Protein AF-W4PLJ9-F1 (afdb_monomer_lite)

Radius of gyration: 20.49 Å; chains: 1; bounding box: 55×31×64 Å

Organism: NCBI:txid1121100

pLDDT: mean 80.76, std 12.33, range [31.83, 92.31]

Secondary structure (DSSP, 8-state):
--------S-------PPPPTTTTTSS----HHHHHHHHHHHHHHHHHTS----EEEEE-HHHHHHHH-STT-HHHHHHHHH-TTEEEEE-TTS-TT-EEEEETT--EE---------

Structure (mmCIF, N/CA/C/O backbone):
data_AF-W4PLJ9-F1
#
_entry.id   AF-W4PLJ9-F1
#
loop_
_atom_site.group_PDB
_atom_site.id
_atom_site.type_symbol
_atom_site.label_atom_id
_atom_site.label_alt_id
_atom_site.label_comp_id
_atom_site.label_asym_id
_atom_site.label_entity_id
_atom_site.label_seq_id
_atom_site.pdbx_PDB_ins_code
_atom_site.Cartn_x
_atom_site.Cartn_y
_atom_site.Cartn_z
_atom_site.occupancy
_atom_site.B_iso_or_equiv
_atom_site.auth_seq_id
_atom_site.auth_comp_id
_atom_site.auth_asym_id
_atom_site.auth_atom_id
_atom_site.pdbx_PDB_model_num
ATOM 1 N N . MET A 1 1 ? 35.259 15.288 -34.869 1.00 59.53 1 MET A N 1
ATOM 2 C CA . MET A 1 1 ? 34.903 14.779 -36.213 1.00 59.53 1 MET A CA 1
ATOM 3 C C . MET A 1 1 ? 33.503 14.199 -36.125 1.00 59.53 1 MET A C 1
ATOM 5 O O . MET A 1 1 ? 33.277 13.368 -35.258 1.00 59.53 1 MET A O 1
ATOM 9 N N . GLN A 1 2 ? 32.564 14.684 -36.935 1.00 68.06 2 GLN A N 1
ATOM 10 C CA . GLN A 1 2 ? 31.152 14.296 -36.873 1.00 68.06 2 GLN A CA 1
ATOM 11 C C . GLN A 1 2 ? 30.747 13.757 -38.249 1.00 68.06 2 GLN A C 1
ATOM 13 O O . GLN A 1 2 ? 30.996 14.413 -39.256 1.00 68.06 2 GLN A O 1
ATOM 18 N N . ILE A 1 3 ? 30.208 12.536 -38.294 1.00 67.94 3 ILE A N 1
ATOM 19 C CA . ILE A 1 3 ? 29.908 11.799 -39.531 1.00 67.94 3 ILE A CA 1
ATOM 20 C C . ILE A 1 3 ? 28.390 11.779 -39.710 1.00 67.94 3 ILE A C 1
ATOM 22 O O . ILE A 1 3 ? 27.675 11.276 -38.844 1.00 67.94 3 ILE A O 1
ATOM 26 N N . THR A 1 4 ? 27.889 12.315 -40.821 1.00 75.31 4 THR A N 1
ATOM 27 C CA . THR A 1 4 ? 26.469 12.246 -41.182 1.00 75.31 4 THR A CA 1
ATOM 28 C C . THR A 1 4 ? 26.248 11.128 -42.198 1.00 75.31 4 THR A C 1
ATOM 30 O O . THR A 1 4 ? 26.943 11.020 -43.206 1.00 75.31 4 THR A O 1
ATOM 33 N N . ARG A 1 5 ? 25.280 10.252 -41.918 1.00 81.19 5 ARG A N 1
ATOM 34 C CA . ARG A 1 5 ? 24.868 9.156 -42.806 1.00 81.19 5 ARG A CA 1
ATOM 35 C C . ARG A 1 5 ? 23.513 9.496 -43.416 1.00 81.19 5 ARG A C 1
ATOM 37 O O . ARG A 1 5 ? 22.563 9.746 -42.678 1.00 81.19 5 ARG A O 1
ATOM 44 N N . GLN A 1 6 ? 23.398 9.436 -44.741 1.00 76.56 6 GLN A N 1
ATOM 45 C CA . GLN A 1 6 ? 22.121 9.642 -45.428 1.00 76.56 6 GLN A CA 1
ATOM 46 C C . GLN A 1 6 ? 21.264 8.365 -45.410 1.00 76.56 6 GLN A C 1
ATOM 48 O O . GLN A 1 6 ? 21.748 7.263 -45.679 1.00 76.56 6 GLN A O 1
ATOM 53 N N . ARG A 1 7 ? 19.979 8.500 -45.055 1.00 74.25 7 ARG A N 1
ATOM 54 C CA . ARG A 1 7 ? 19.021 7.386 -44.956 1.00 74.25 7 ARG A CA 1
ATOM 55 C C . ARG A 1 7 ? 18.367 7.135 -46.323 1.00 74.25 7 ARG A C 1
ATOM 57 O O . ARG A 1 7 ? 17.673 8.003 -46.829 1.00 74.25 7 ARG A O 1
ATOM 64 N N . VAL A 1 8 ? 18.577 5.948 -46.903 1.00 75.44 8 VAL A N 1
ATOM 65 C CA . VAL A 1 8 ? 18.188 5.604 -48.296 1.00 75.44 8 VAL A CA 1
ATOM 66 C C . VAL A 1 8 ? 16.828 4.879 -48.395 1.00 75.44 8 VAL A C 1
ATOM 68 O O . VAL A 1 8 ? 16.339 4.626 -49.489 1.00 75.44 8 VAL A O 1
ATOM 71 N N . ARG A 1 9 ? 16.181 4.530 -47.271 1.00 74.12 9 ARG A N 1
ATOM 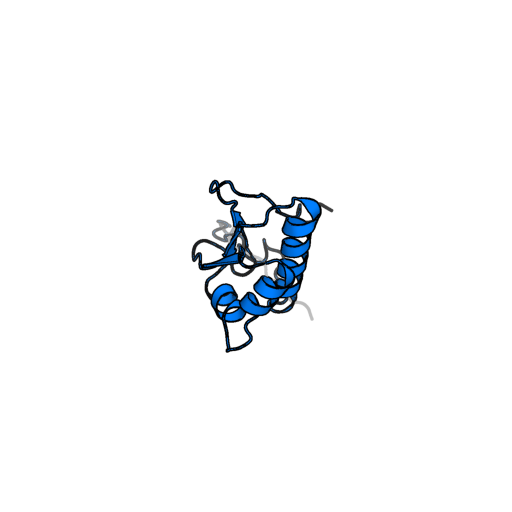72 C CA . ARG A 1 9 ? 14.840 3.912 -47.259 1.00 74.12 9 ARG A CA 1
ATOM 73 C C . ARG A 1 9 ? 13.924 4.647 -46.277 1.00 74.12 9 ARG A C 1
ATOM 75 O O . ARG A 1 9 ? 14.365 4.872 -45.143 1.00 74.12 9 ARG A O 1
ATOM 82 N N . PRO A 1 10 ? 12.683 4.995 -46.661 1.00 66.31 10 PRO A N 1
ATOM 83 C CA . PRO A 1 10 ? 11.683 5.435 -45.699 1.00 66.31 10 PRO A CA 1
ATOM 84 C C . PRO A 1 10 ? 11.368 4.264 -44.762 1.00 66.31 10 PRO A C 1
ATOM 86 O O . PRO A 1 10 ? 11.118 3.149 -45.219 1.00 66.31 10 PRO A O 1
ATOM 89 N N . ALA A 1 11 ? 11.447 4.489 -43.450 1.00 67.75 11 ALA A N 1
ATOM 90 C CA . ALA A 1 11 ? 10.942 3.514 -42.493 1.00 67.75 11 ALA A CA 1
ATOM 91 C C . ALA A 1 11 ? 9.431 3.680 -42.391 1.00 67.75 11 ALA A C 1
ATOM 93 O O . ALA A 1 11 ? 8.948 4.795 -42.214 1.00 67.75 11 ALA A O 1
ATOM 94 N N . MET A 1 12 ? 8.708 2.571 -42.503 1.00 67.38 12 MET A N 1
ATOM 95 C CA . MET A 1 12 ? 7.350 2.499 -41.986 1.00 67.38 12 MET A CA 1
ATOM 96 C C . MET A 1 12 ? 7.488 2.488 -40.464 1.00 67.38 12 MET A C 1
ATOM 98 O O . MET A 1 12 ? 7.844 1.463 -39.886 1.00 67.38 12 MET A O 1
ATOM 102 N N . ASP A 1 13 ? 7.329 3.655 -39.846 1.00 61.34 13 ASP A N 1
ATOM 103 C CA . ASP A 1 13 ? 7.334 3.804 -38.394 1.00 61.34 13 ASP A CA 1
ATOM 104 C C . ASP A 1 13 ? 5.960 3.356 -37.895 1.00 61.34 13 ASP A C 1
ATOM 106 O O . ASP A 1 13 ? 5.025 4.139 -37.753 1.00 61.34 13 ASP A O 1
ATOM 110 N N . VAL A 1 14 ? 5.779 2.040 -37.795 1.00 61.47 14 VAL A N 1
ATOM 111 C CA . VAL A 1 14 ? 4.630 1.494 -37.082 1.00 61.47 14 VAL A CA 1
ATOM 112 C C . VAL A 1 14 ? 5.020 1.550 -35.616 1.00 61.47 14 VAL A C 1
ATOM 114 O O . VAL A 1 14 ? 5.802 0.718 -35.158 1.00 61.47 14 VAL A O 1
ATOM 117 N N . ASP A 1 15 ? 4.515 2.553 -34.900 1.00 63.00 15 ASP A N 1
ATOM 118 C CA . ASP A 1 15 ? 4.644 2.653 -33.449 1.00 63.00 15 ASP A CA 1
ATOM 119 C C . ASP A 1 15 ? 3.965 1.441 -32.794 1.00 63.00 15 ASP A C 1
ATOM 121 O O . ASP A 1 15 ? 2.786 1.454 -32.452 1.00 63.00 15 ASP A O 1
ATOM 125 N N . THR A 1 16 ? 4.712 0.350 -32.625 1.00 68.81 16 THR A N 1
ATOM 126 C CA . THR A 1 16 ? 4.288 -0.828 -31.854 1.00 68.81 16 THR A CA 1
ATOM 127 C C . THR A 1 16 ? 4.623 -0.678 -30.369 1.00 68.81 16 THR A C 1
ATOM 129 O O . THR A 1 16 ? 4.638 -1.668 -29.639 1.00 68.81 16 THR A O 1
ATOM 132 N N . THR A 1 17 ? 4.993 0.525 -29.920 1.00 74.19 17 THR A N 1
ATOM 133 C CA . THR A 1 17 ? 5.414 0.756 -28.538 1.00 74.19 17 THR A CA 1
ATOM 134 C C . THR A 1 17 ? 4.222 1.162 -27.681 1.00 74.19 17 THR A C 1
ATOM 136 O O . THR A 1 17 ? 3.550 2.159 -27.928 1.00 74.19 17 THR A O 1
ATOM 139 N N . GLU A 1 18 ? 3.942 0.360 -26.658 1.00 71.25 18 GLU A N 1
ATOM 140 C CA . GLU A 1 18 ? 2.922 0.673 -25.662 1.00 71.25 18 GLU A CA 1
ATOM 141 C C . GLU A 1 18 ? 3.522 1.540 -24.550 1.00 71.25 18 GLU A C 1
ATOM 143 O O . GLU A 1 18 ? 4.685 1.388 -24.156 1.00 71.25 18 GLU A O 1
ATOM 148 N N . THR A 1 19 ? 2.728 2.464 -24.010 1.00 77.12 19 THR A N 1
ATOM 149 C CA . THR A 1 19 ? 3.172 3.294 -22.890 1.00 77.12 19 THR A CA 1
ATOM 150 C C . THR A 1 19 ? 3.323 2.444 -21.630 1.00 77.12 19 THR A C 1
ATOM 152 O O . THR A 1 19 ? 2.435 1.689 -21.241 1.00 77.12 19 THR A O 1
ATOM 155 N N . CYS A 1 20 ? 4.470 2.565 -20.954 1.00 77.19 20 CYS A N 1
ATOM 156 C CA . CYS A 1 20 ? 4.707 1.817 -19.723 1.00 77.19 20 CYS A CA 1
ATOM 157 C C . CYS A 1 20 ? 3.670 2.211 -18.648 1.00 77.19 20 CYS A C 1
ATOM 159 O O . CYS A 1 20 ? 3.619 3.386 -18.270 1.00 77.19 20 CYS A O 1
ATOM 161 N N . PRO A 1 21 ? 2.916 1.258 -18.069 1.00 78.00 21 PRO A N 1
ATOM 162 C CA . PRO A 1 21 ? 1.829 1.548 -17.127 1.00 78.00 21 PRO A CA 1
ATOM 163 C C . PRO A 1 21 ? 2.305 2.059 -15.756 1.00 78.00 21 PRO A C 1
ATOM 165 O O . PRO A 1 21 ? 1.496 2.505 -14.945 1.00 78.00 21 PRO A O 1
ATOM 168 N N . THR A 1 22 ? 3.613 1.985 -15.478 1.00 77.81 22 THR A N 1
ATOM 169 C CA . THR A 1 22 ? 4.213 2.436 -14.211 1.00 77.81 22 THR A CA 1
ATOM 170 C C . THR A 1 22 ? 4.830 3.829 -14.324 1.00 77.81 22 THR A C 1
ATOM 172 O O . THR A 1 22 ? 4.722 4.618 -13.389 1.00 77.81 22 THR A O 1
ATOM 175 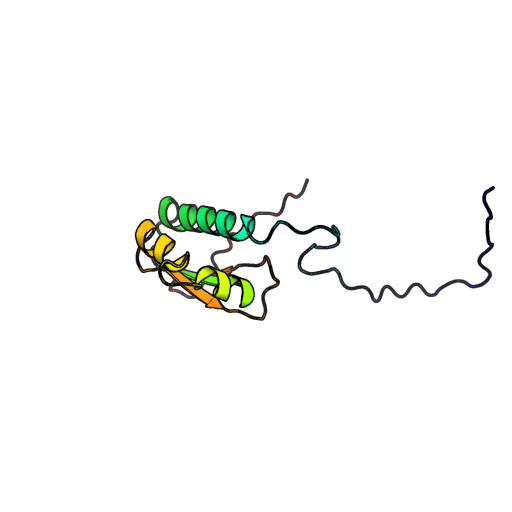N N . CYS A 1 23 ? 5.506 4.140 -15.436 1.00 78.19 23 CYS A N 1
ATOM 176 C CA . CYS A 1 23 ? 6.163 5.438 -15.621 1.00 78.19 23 CYS A CA 1
ATOM 177 C C . CYS A 1 23 ? 5.416 6.372 -16.580 1.00 78.19 23 CYS A C 1
ATOM 179 O O . CYS A 1 23 ? 5.847 7.510 -16.744 1.00 78.19 23 CYS A O 1
ATOM 181 N N . PHE A 1 24 ? 4.326 5.913 -17.210 1.00 78.81 24 PHE A N 1
ATOM 182 C CA . PHE A 1 24 ? 3.512 6.668 -18.170 1.00 78.81 24 PHE A CA 1
ATOM 183 C C . PHE A 1 24 ? 4.360 7.391 -19.235 1.00 78.81 24 PHE A C 1
ATOM 185 O O . PHE A 1 24 ? 4.106 8.540 -19.578 1.00 78.81 24 PHE A O 1
ATOM 192 N N . GLY A 1 25 ? 5.436 6.746 -19.700 1.00 76.62 25 GLY A N 1
ATOM 193 C CA . GLY A 1 25 ? 6.363 7.316 -20.687 1.00 76.62 25 GLY A CA 1
ATOM 194 C C . GLY A 1 25 ? 7.425 8.280 -20.134 1.00 76.62 25 GLY A C 1
ATOM 195 O O . GLY A 1 25 ? 8.308 8.683 -20.881 1.00 76.62 25 GLY A O 1
ATOM 196 N N . LYS A 1 26 ? 7.428 8.608 -18.830 1.00 81.25 26 LYS A N 1
ATOM 197 C CA . LYS A 1 26 ? 8.417 9.521 -18.210 1.00 81.25 26 LYS A CA 1
ATOM 198 C C . LYS A 1 26 ? 9.810 8.901 -18.015 1.00 81.25 26 LYS A C 1
ATOM 200 O O . LYS A 1 26 ? 10.756 9.612 -17.685 1.00 81.25 26 LYS A O 1
ATOM 205 N N . GLY A 1 27 ? 9.948 7.577 -18.132 1.00 78.25 27 GLY A N 1
ATOM 206 C CA . GLY A 1 27 ? 11.232 6.868 -17.984 1.00 78.25 27 GLY A CA 1
ATOM 207 C C . GLY A 1 27 ? 11.819 6.843 -16.562 1.00 78.25 27 GLY A C 1
ATOM 208 O O . GLY A 1 27 ? 12.902 6.305 -16.356 1.00 78.25 27 GLY A O 1
ATOM 209 N N . LYS A 1 28 ? 11.115 7.397 -15.566 1.00 79.25 28 LYS A N 1
ATOM 210 C CA . LYS A 1 28 ? 11.490 7.385 -14.143 1.00 79.25 28 LYS A CA 1
ATOM 211 C C . LYS A 1 28 ? 10.280 6.999 -13.294 1.00 79.25 28 LYS A C 1
ATOM 213 O O . LYS A 1 28 ? 9.157 7.380 -13.618 1.00 79.25 28 LYS A O 1
ATOM 218 N N . ILE A 1 29 ? 10.512 6.261 -12.211 1.00 80.44 29 ILE A N 1
ATOM 219 C CA . ILE A 1 29 ? 9.476 5.836 -11.258 1.00 80.44 29 ILE A CA 1
ATOM 220 C C . ILE A 1 29 ? 9.799 6.367 -9.861 1.00 80.44 29 ILE A C 1
ATOM 222 O O . ILE A 1 29 ? 10.971 6.531 -9.515 1.00 80.44 29 ILE A O 1
ATOM 226 N N . LYS A 1 30 ? 8.767 6.645 -9.055 1.00 77.44 30 LYS A N 1
ATOM 227 C CA . LYS A 1 30 ? 8.958 6.968 -7.634 1.00 77.44 30 LYS A CA 1
ATOM 228 C C . LYS A 1 30 ? 9.489 5.732 -6.900 1.00 77.44 30 LYS A C 1
ATOM 230 O O . LYS A 1 30 ? 9.198 4.599 -7.284 1.00 77.44 30 LYS A O 1
ATOM 235 N N . SER A 1 31 ? 10.275 5.961 -5.849 1.00 80.38 31 SER A N 1
ATOM 236 C CA . SER A 1 31 ? 10.831 4.872 -5.044 1.00 80.38 31 SER A CA 1
ATOM 237 C C . SER A 1 31 ? 9.717 4.043 -4.402 1.00 80.38 31 SER A C 1
ATOM 239 O O . SER A 1 31 ? 8.774 4.592 -3.830 1.00 80.38 31 SER A O 1
ATOM 241 N N . SER A 1 32 ? 9.860 2.718 -4.460 1.00 75.75 32 SER A N 1
ATOM 242 C CA . SER A 1 32 ? 8.938 1.750 -3.856 1.00 75.75 32 SER A CA 1
ATOM 243 C C . SER A 1 32 ? 8.812 1.912 -2.341 1.00 75.75 32 SER A C 1
ATOM 245 O O . SER A 1 32 ? 7.765 1.600 -1.783 1.00 75.75 32 SER A O 1
ATOM 247 N N . ILE A 1 33 ? 9.852 2.425 -1.679 1.00 79.38 33 ILE A N 1
ATOM 248 C CA . ILE A 1 33 ? 9.849 2.622 -0.227 1.00 79.38 33 ILE A CA 1
ATOM 249 C C . ILE A 1 33 ? 8.993 3.824 0.182 1.00 79.38 33 ILE A C 1
ATOM 251 O O . ILE A 1 33 ? 8.251 3.752 1.150 1.00 79.38 33 ILE A O 1
ATOM 255 N N . LEU A 1 34 ? 9.015 4.898 -0.614 1.00 83.75 34 LEU A N 1
ATOM 256 C CA . LEU A 1 34 ? 8.202 6.092 -0.365 1.00 83.75 34 LEU A CA 1
ATOM 257 C C . LEU A 1 34 ? 6.726 5.834 -0.671 1.00 83.75 34 LEU A C 1
ATOM 259 O O . LEU A 1 34 ? 5.846 6.523 -0.163 1.00 83.75 34 LEU A O 1
ATOM 263 N N . PHE A 1 35 ? 6.438 4.823 -1.493 1.00 86.56 35 PHE A N 1
ATOM 264 C CA . PHE A 1 35 ? 5.072 4.439 -1.812 1.00 86.56 35 PHE A CA 1
ATOM 265 C C . PHE A 1 35 ? 4.289 4.022 -0.560 1.00 86.56 35 PHE A C 1
ATOM 267 O O . PHE A 1 35 ? 3.134 4.417 -0.408 1.00 86.56 35 PHE A O 1
ATOM 274 N N . THR A 1 36 ? 4.907 3.301 0.381 1.00 87.38 36 THR A N 1
ATOM 275 C CA . THR A 1 36 ? 4.218 2.926 1.625 1.00 87.38 36 THR A CA 1
ATOM 276 C C . THR A 1 36 ? 3.886 4.125 2.501 1.00 87.38 36 THR A C 1
ATOM 278 O O . THR A 1 36 ? 2.803 4.150 3.080 1.00 87.38 36 THR A O 1
ATOM 281 N N . ASP A 1 37 ? 4.747 5.142 2.530 1.00 88.44 37 ASP A N 1
ATOM 282 C CA . ASP A 1 37 ? 4.492 6.373 3.285 1.00 88.44 37 ASP A CA 1
ATOM 283 C C . ASP A 1 37 ? 3.346 7.173 2.645 1.00 88.44 37 ASP A C 1
ATOM 285 O O . ASP A 1 37 ? 2.457 7.676 3.332 1.00 88.44 37 ASP A O 1
ATOM 289 N N . THR A 1 38 ? 3.295 7.222 1.306 1.00 88.88 38 THR A N 1
ATOM 290 C CA . THR A 1 38 ? 2.162 7.842 0.598 1.00 88.88 38 THR A CA 1
ATOM 291 C C . THR A 1 38 ? 0.846 7.102 0.834 1.00 88.88 38 THR A C 1
ATOM 293 O O . THR A 1 38 ? -0.200 7.742 0.946 1.00 88.88 38 THR A O 1
ATOM 296 N N . LEU A 1 39 ? 0.879 5.769 0.947 1.00 89.31 39 LEU A N 1
ATOM 297 C CA . LEU A 1 39 ? -0.297 4.973 1.296 1.00 89.31 39 LEU A CA 1
ATOM 298 C C . LEU A 1 39 ? -0.750 5.250 2.730 1.00 89.31 39 LEU A C 1
ATOM 300 O O . LEU A 1 39 ? -1.947 5.397 2.954 1.00 89.31 39 LEU A O 1
ATOM 304 N N . GLU A 1 40 ? 0.179 5.367 3.680 1.00 89.94 40 GLU A N 1
ATOM 305 C CA . GLU A 1 40 ? -0.143 5.708 5.069 1.00 89.94 40 GLU A CA 1
ATOM 306 C C . GLU A 1 40 ? -0.834 7.072 5.167 1.00 89.94 40 GLU A C 1
ATOM 308 O O . GLU A 1 40 ? -1.899 7.168 5.772 1.00 89.94 40 GLU A O 1
ATOM 313 N N . ASN A 1 41 ? -0.311 8.096 4.487 1.00 90.31 41 ASN A N 1
ATOM 314 C CA . ASN A 1 41 ? -0.937 9.421 4.452 1.00 90.31 41 ASN A CA 1
ATOM 315 C C . ASN A 1 41 ? -2.353 9.390 3.846 1.00 90.31 41 ASN A C 1
ATOM 317 O O . ASN A 1 41 ? -3.249 10.097 4.307 1.00 90.31 41 ASN A O 1
ATOM 321 N N . LYS A 1 42 ? -2.587 8.551 2.829 1.00 89.06 42 LYS A N 1
ATOM 322 C CA . LYS A 1 42 ? -3.922 8.376 2.229 1.00 89.06 42 LYS A CA 1
ATOM 323 C C . LYS A 1 42 ? -4.883 7.642 3.153 1.00 89.06 42 LYS A C 1
ATOM 325 O O . LYS A 1 42 ? -6.052 8.011 3.233 1.00 89.06 42 LYS A O 1
ATOM 330 N N . ILE A 1 43 ? -4.397 6.636 3.876 1.00 89.81 43 ILE A N 1
ATOM 331 C CA . ILE A 1 43 ? -5.179 5.947 4.907 1.00 89.81 43 ILE A CA 1
ATOM 332 C C . ILE A 1 43 ? -5.563 6.929 6.019 1.00 89.81 43 ILE A C 1
ATOM 334 O O . ILE A 1 43 ? -6.717 6.935 6.443 1.00 89.81 43 ILE A O 1
ATOM 338 N N . ASP A 1 44 ? -4.628 7.782 6.446 1.00 90.25 44 ASP A N 1
ATOM 339 C CA . ASP A 1 44 ? -4.881 8.823 7.442 1.00 90.25 44 ASP A CA 1
ATOM 340 C C . ASP A 1 44 ? -6.009 9.755 7.003 1.00 90.25 44 ASP A C 1
ATOM 342 O O . ASP A 1 44 ? -6.989 9.939 7.726 1.00 90.25 44 ASP A O 1
ATOM 346 N N . TYR A 1 45 ? -5.924 10.268 5.774 1.00 88.75 45 TYR A N 1
ATOM 347 C CA . TYR A 1 45 ? -6.959 11.113 5.195 1.00 88.75 45 TYR A CA 1
ATOM 348 C C . TYR A 1 45 ? -8.320 10.403 5.159 1.00 88.75 45 TYR A C 1
ATOM 350 O O . TYR A 1 45 ? -9.327 10.957 5.603 1.00 88.75 45 TYR A O 1
ATOM 358 N N . LEU A 1 46 ? -8.359 9.153 4.697 1.00 87.19 46 LEU A N 1
ATOM 359 C CA . LEU A 1 46 ? -9.594 8.382 4.568 1.00 87.19 46 LEU A CA 1
ATOM 360 C C . LEU A 1 46 ? -10.254 8.098 5.930 1.00 87.19 46 LEU A C 1
ATOM 362 O O . LEU A 1 46 ? -11.470 8.227 6.081 1.00 87.19 46 LEU A O 1
ATOM 366 N N . VAL A 1 47 ? -9.466 7.780 6.954 1.00 88.12 47 VAL A N 1
ATOM 367 C CA . VAL A 1 47 ? -9.990 7.475 8.293 1.00 88.12 47 VAL A CA 1
ATOM 368 C C . VAL A 1 47 ? -10.364 8.754 9.047 1.00 88.12 47 VAL A C 1
ATOM 370 O O . VAL A 1 47 ? -11.429 8.808 9.661 1.00 88.12 47 VAL A O 1
ATOM 373 N N . ASN A 1 48 ? -9.532 9.798 8.992 1.00 88.00 48 ASN A N 1
ATOM 374 C CA . ASN A 1 48 ? -9.731 11.017 9.780 1.00 88.00 48 ASN A CA 1
ATOM 375 C C . ASN A 1 48 ? -10.716 12.000 9.131 1.00 88.00 48 ASN A C 1
ATOM 377 O O . ASN A 1 48 ? -11.507 12.626 9.840 1.00 88.00 48 ASN A O 1
ATOM 381 N N . LYS A 1 49 ? -10.685 12.159 7.800 1.00 86.00 49 LYS A N 1
ATOM 382 C CA . LYS A 1 49 ? -11.543 13.117 7.076 1.00 86.00 49 LYS A CA 1
ATOM 383 C C . LYS A 1 49 ? -12.851 12.483 6.626 1.00 86.00 49 LYS A C 1
ATOM 385 O O . LYS A 1 49 ? -13.910 13.020 6.936 1.00 86.00 49 LYS A O 1
ATOM 390 N N . LEU A 1 50 ? -12.783 11.337 5.945 1.00 82.94 50 LEU A N 1
ATOM 391 C CA . LEU A 1 50 ? -13.968 10.648 5.413 1.00 82.94 50 LEU A CA 1
ATOM 392 C C . LEU A 1 50 ? -14.656 9.754 6.462 1.00 82.94 50 LEU A C 1
ATOM 394 O O . LEU A 1 50 ? -15.773 9.299 6.239 1.00 82.94 50 LEU A O 1
ATOM 398 N N . LYS A 1 51 ? -14.025 9.527 7.627 1.00 83.44 51 LYS A N 1
ATOM 399 C CA . LYS A 1 51 ? -14.546 8.702 8.739 1.00 83.44 51 LYS A CA 1
ATOM 400 C C . LYS A 1 51 ? -14.878 7.258 8.341 1.00 83.44 51 LYS A C 1
ATOM 402 O O . LYS A 1 51 ? -15.616 6.568 9.051 1.00 83.44 51 LYS A O 1
ATOM 407 N N . VAL A 1 52 ? -14.285 6.768 7.253 1.00 83.25 52 VAL A N 1
ATOM 408 C CA . VAL A 1 52 ? -14.449 5.390 6.789 1.00 83.25 52 VAL A CA 1
ATOM 409 C C . VAL A 1 52 ? -13.531 4.493 7.616 1.00 83.25 52 VAL A C 1
ATOM 411 O O . VAL A 1 52 ? -12.316 4.463 7.443 1.00 83.25 52 VAL A O 1
ATOM 414 N N . LYS A 1 53 ? -14.116 3.759 8.567 1.00 79.88 53 LYS A N 1
ATOM 415 C CA . LYS A 1 53 ? -13.358 2.893 9.488 1.00 79.88 53 LYS A CA 1
ATOM 416 C C . LYS A 1 53 ? -13.016 1.524 8.907 1.00 79.88 53 LYS A C 1
ATOM 418 O O . LYS A 1 53 ? -12.169 0.837 9.469 1.00 79.88 53 LYS A O 1
ATOM 423 N N . LYS A 1 54 ? -13.707 1.086 7.851 1.00 88.06 54 LYS A N 1
ATOM 424 C CA . LYS A 1 54 ? -13.546 -0.237 7.234 1.00 88.06 54 LYS A CA 1
ATOM 425 C C . LYS A 1 54 ? -13.378 -0.066 5.735 1.00 88.06 54 LYS A C 1
ATOM 427 O O . LYS A 1 54 ? -14.292 0.401 5.076 1.00 88.06 54 LYS A O 1
ATOM 432 N N . PHE A 1 55 ? -12.231 -0.469 5.213 1.00 90.00 55 PHE A N 1
ATOM 433 C CA . PHE A 1 55 ? -11.938 -0.381 3.789 1.00 90.00 55 PHE A CA 1
ATOM 434 C C . PHE A 1 55 ? -11.000 -1.513 3.369 1.00 90.00 55 PHE A C 1
ATOM 436 O O . PHE A 1 55 ? -10.295 -2.116 4.188 1.00 90.00 55 PHE A O 1
ATOM 443 N N . SER A 1 56 ? -10.994 -1.804 2.073 1.00 91.12 56 SER A N 1
ATOM 444 C CA . SER A 1 56 ? -10.101 -2.781 1.459 1.00 91.12 56 SER A CA 1
ATOM 445 C C . SER A 1 56 ? -9.147 -2.073 0.506 1.00 91.12 56 SER A C 1
ATOM 447 O O . SER A 1 56 ? -9.563 -1.493 -0.491 1.00 91.12 56 SER A O 1
ATOM 449 N N . LEU A 1 57 ? -7.857 -2.116 0.823 1.00 91.50 57 LEU A N 1
ATOM 450 C CA . LEU A 1 57 ? -6.775 -1.597 -0.000 1.00 91.50 57 LEU A CA 1
ATOM 451 C C . LEU A 1 57 ? -6.299 -2.692 -0.957 1.00 91.50 57 LEU A C 1
ATOM 453 O O . LEU A 1 57 ? -5.748 -3.708 -0.528 1.00 91.50 57 LEU A O 1
ATOM 457 N N . HIS A 1 58 ? -6.501 -2.473 -2.251 1.00 92.31 58 HIS A N 1
ATOM 458 C CA . HIS A 1 58 ? -6.017 -3.338 -3.316 1.00 92.31 58 HIS A CA 1
ATOM 459 C C . HIS A 1 58 ? -4.692 -2.794 -3.839 1.00 92.31 58 HIS A C 1
ATOM 461 O O . HIS A 1 58 ? -4.607 -1.640 -4.254 1.00 92.31 58 HIS A O 1
ATOM 467 N N . VAL A 1 59 ? -3.658 -3.631 -3.816 1.00 92.12 59 VAL A N 1
ATOM 468 C CA . VAL A 1 59 ? -2.295 -3.284 -4.251 1.00 92.12 59 VAL A CA 1
ATOM 469 C C . VAL A 1 59 ? -1.654 -4.458 -4.978 1.00 92.12 59 VAL A C 1
ATOM 471 O O . VAL A 1 59 ? -2.087 -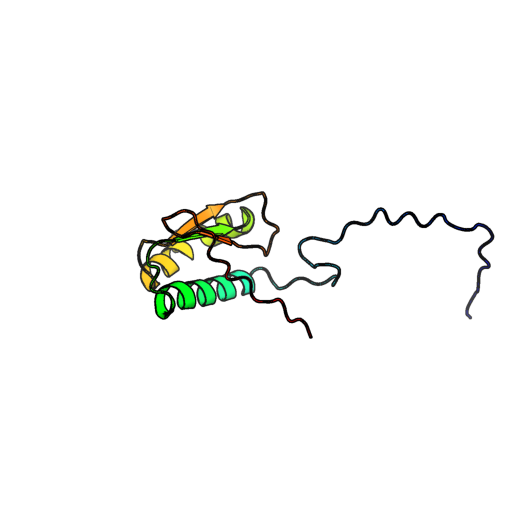5.602 -4.827 1.00 92.12 59 VAL A O 1
ATOM 474 N N . HIS A 1 60 ? -0.590 -4.198 -5.736 1.00 92.00 60 HIS A N 1
ATOM 475 C CA . HIS A 1 60 ? 0.178 -5.257 -6.387 1.00 92.00 60 HIS A CA 1
ATOM 476 C C . HIS A 1 60 ? 0.717 -6.282 -5.356 1.00 92.00 60 HIS A C 1
ATOM 478 O O . HIS A 1 60 ? 1.152 -5.875 -4.270 1.00 92.00 60 HIS A O 1
ATOM 484 N N . PRO A 1 61 ? 0.754 -7.600 -5.659 1.00 92.00 61 PRO A N 1
ATOM 485 C CA . PRO A 1 61 ? 1.157 -8.636 -4.701 1.00 92.00 61 PRO A CA 1
ATOM 486 C C . PRO A 1 61 ? 2.536 -8.423 -4.072 1.00 92.00 61 PRO A C 1
ATOM 488 O O . PRO A 1 61 ? 2.731 -8.759 -2.909 1.00 92.00 61 PRO A O 1
ATOM 491 N N . TYR A 1 62 ? 3.473 -7.816 -4.806 1.00 89.88 62 TYR A N 1
ATOM 492 C CA . TYR A 1 62 ? 4.793 -7.463 -4.274 1.00 89.88 62 TYR A CA 1
ATOM 493 C C . TYR A 1 62 ? 4.699 -6.484 -3.093 1.00 89.88 62 TYR A C 1
ATOM 495 O O . TYR A 1 62 ? 5.288 -6.706 -2.038 1.00 89.88 62 TYR A O 1
ATOM 503 N N . VAL A 1 63 ? 3.904 -5.422 -3.245 1.00 89.50 63 VAL A N 1
ATOM 504 C CA . VAL A 1 63 ? 3.699 -4.422 -2.190 1.00 89.50 63 VAL A CA 1
ATOM 505 C C . VAL A 1 63 ? 2.866 -5.016 -1.056 1.00 89.50 63 VAL A C 1
ATOM 507 O O . VAL A 1 63 ? 3.164 -4.785 0.113 1.00 89.50 63 VAL A O 1
ATOM 510 N N . ALA A 1 64 ? 1.864 -5.840 -1.375 1.00 91.44 64 ALA A N 1
ATOM 511 C CA . ALA A 1 64 ? 1.090 -6.561 -0.367 1.00 91.44 64 ALA A CA 1
ATOM 512 C C . ALA A 1 64 ? 1.980 -7.459 0.507 1.00 91.44 64 ALA A C 1
ATOM 514 O O . ALA A 1 64 ? 1.802 -7.502 1.725 1.00 91.44 64 ALA A O 1
ATOM 515 N N . ALA A 1 65 ? 2.935 -8.166 -0.101 1.00 90.88 65 ALA A N 1
ATOM 516 C CA . ALA A 1 65 ? 3.893 -8.993 0.618 1.00 90.88 65 ALA A CA 1
ATOM 517 C C . ALA A 1 65 ? 4.769 -8.135 1.536 1.00 90.88 65 ALA A C 1
ATOM 519 O O . ALA A 1 65 ? 4.873 -8.448 2.718 1.00 90.88 65 ALA A O 1
ATOM 520 N N . TYR A 1 66 ? 5.296 -7.013 1.034 1.00 90.25 66 TYR A N 1
ATOM 521 C CA . TYR A 1 66 ? 6.092 -6.071 1.827 1.00 90.25 66 TYR A CA 1
ATOM 522 C C . TYR A 1 66 ? 5.315 -5.504 3.028 1.00 90.25 66 TYR A C 1
ATOM 524 O O . TYR A 1 66 ? 5.808 -5.507 4.154 1.00 90.25 66 TYR A O 1
ATOM 532 N N . ILE A 1 67 ? 4.057 -5.098 2.828 1.00 90.25 67 ILE A N 1
ATOM 533 C CA . ILE A 1 67 ? 3.194 -4.578 3.901 1.00 90.25 67 ILE A CA 1
ATOM 534 C C . ILE A 1 67 ? 2.922 -5.639 4.977 1.00 90.25 67 ILE A C 1
ATOM 536 O O . ILE A 1 67 ? 2.805 -5.302 6.158 1.00 90.25 67 ILE A O 1
ATOM 540 N N . ASN A 1 68 ? 2.800 -6.907 4.577 1.00 90.19 68 ASN A N 1
ATOM 541 C CA . ASN A 1 68 ? 2.518 -8.033 5.469 1.00 90.19 68 ASN A CA 1
ATOM 542 C C . ASN A 1 68 ? 3.780 -8.707 6.031 1.00 90.19 68 ASN A C 1
ATOM 544 O O . ASN A 1 68 ? 3.656 -9.624 6.842 1.00 90.19 68 ASN A O 1
ATOM 548 N N . GLN A 1 69 ? 4.975 -8.279 5.626 1.00 88.88 69 GLN A N 1
ATOM 549 C CA . GLN A 1 69 ? 6.223 -8.937 5.991 1.00 88.88 69 GLN A CA 1
ATOM 550 C C . GLN A 1 69 ? 6.544 -8.755 7.485 1.00 88.88 69 GLN A C 1
ATOM 552 O O . GLN A 1 69 ? 6.532 -7.644 8.016 1.00 88.88 69 GLN A O 1
ATOM 557 N N . GLY A 1 70 ? 6.887 -9.862 8.151 1.00 85.25 70 GLY A N 1
ATOM 558 C CA . GLY A 1 70 ? 7.375 -9.883 9.533 1.00 85.25 70 GLY A CA 1
ATOM 559 C C . GLY A 1 70 ? 6.294 -9.884 10.623 1.00 85.25 70 GLY A C 1
ATOM 560 O O . GLY A 1 70 ? 5.094 -9.826 10.366 1.00 85.25 70 GLY A O 1
ATOM 561 N N . ILE A 1 71 ? 6.747 -9.961 11.879 1.00 73.75 71 ILE A N 1
ATOM 562 C CA . ILE A 1 71 ? 5.889 -10.068 13.077 1.00 73.75 71 ILE A CA 1
ATOM 563 C C . ILE A 1 71 ? 5.253 -8.708 13.435 1.00 73.75 71 ILE A C 1
ATOM 565 O O . ILE A 1 71 ? 4.088 -8.642 13.830 1.00 73.75 71 ILE A O 1
ATOM 569 N N . MET A 1 72 ? 5.997 -7.612 13.237 1.00 80.56 72 MET A N 1
ATOM 570 C CA . MET A 1 72 ? 5.539 -6.222 13.401 1.00 80.56 72 MET A CA 1
ATOM 571 C C . MET A 1 72 ? 5.354 -5.542 12.042 1.00 80.56 72 MET A C 1
ATOM 573 O O . MET A 1 72 ? 5.967 -4.515 11.744 1.00 80.56 72 MET A O 1
ATOM 577 N N . SER A 1 73 ? 4.518 -6.153 11.206 1.00 87.88 73 SER A N 1
ATOM 578 C CA . SER A 1 73 ? 4.258 -5.707 9.839 1.00 87.88 73 SER A CA 1
ATOM 579 C C . SER A 1 73 ? 3.635 -4.303 9.775 1.00 87.88 73 SER A C 1
ATOM 581 O O . SER A 1 73 ? 2.986 -3.840 10.723 1.00 87.88 73 SER A O 1
ATOM 583 N N . LEU A 1 74 ? 3.803 -3.617 8.637 1.00 88.56 74 LEU A N 1
ATOM 584 C CA . LEU A 1 74 ? 3.184 -2.306 8.386 1.00 88.56 74 LEU A CA 1
ATOM 585 C C . LEU A 1 74 ? 1.662 -2.382 8.529 1.00 88.56 74 LEU A C 1
ATOM 587 O O . LEU A 1 74 ? 1.055 -1.503 9.137 1.00 88.56 74 LEU A O 1
ATOM 591 N N . LYS A 1 75 ? 1.063 -3.499 8.097 1.00 89.31 75 LYS A N 1
ATOM 592 C CA . LYS A 1 75 ? -0.350 -3.799 8.341 1.00 89.31 75 LYS A CA 1
ATOM 593 C C . LYS A 1 75 ? -0.723 -3.668 9.816 1.00 89.31 75 LYS A C 1
ATOM 595 O O . LYS A 1 75 ? -1.721 -3.028 10.131 1.00 89.31 75 LYS A O 1
ATOM 600 N N . ARG A 1 76 ? 0.058 -4.263 10.724 1.00 88.88 76 ARG A N 1
ATOM 601 C CA . ARG A 1 76 ? -0.236 -4.221 12.162 1.00 88.88 76 ARG A CA 1
ATOM 602 C C . ARG A 1 76 ? -0.080 -2.807 12.718 1.00 88.88 76 ARG A C 1
ATOM 604 O O . ARG A 1 76 ? -0.916 -2.385 13.508 1.00 88.88 76 ARG A O 1
ATOM 611 N N . LYS A 1 77 ? 0.924 -2.046 12.263 1.00 91.12 77 LYS A N 1
ATOM 612 C CA . LYS A 1 77 ? 1.070 -0.622 12.623 1.00 91.12 77 LYS A CA 1
ATOM 613 C C . LYS A 1 77 ? -0.152 0.194 12.198 1.00 91.12 77 LYS A C 1
ATOM 615 O O . LYS A 1 77 ? -0.697 0.932 13.013 1.00 91.12 77 LYS A O 1
ATOM 620 N N . TRP A 1 78 ? -0.626 0.015 10.966 1.00 91.50 78 TRP A N 1
ATOM 621 C CA . TRP A 1 78 ? -1.822 0.698 10.469 1.00 91.50 78 TRP A CA 1
ATOM 622 C C . TRP A 1 78 ? -3.086 0.272 11.215 1.00 91.50 78 TRP A C 1
ATOM 624 O O . TRP A 1 78 ? -3.894 1.123 11.565 1.00 91.50 78 TRP A O 1
ATOM 634 N N . GLN A 1 79 ? -3.236 -1.015 11.538 1.00 89.50 79 GLN A N 1
ATOM 635 C CA . GLN A 1 79 ? -4.370 -1.499 12.331 1.00 89.50 79 GLN A CA 1
ATOM 636 C C . GLN A 1 79 ? -4.401 -0.907 13.745 1.00 89.50 79 GLN A C 1
ATOM 638 O O . GLN A 1 79 ? -5.478 -0.633 14.264 1.00 89.50 79 GLN A O 1
ATOM 643 N N . MET A 1 80 ? -3.240 -0.680 14.365 1.00 89.62 80 MET A N 1
ATOM 644 C CA . MET A 1 80 ? -3.166 -0.046 15.686 1.00 89.62 80 MET A CA 1
ATOM 645 C C . MET A 1 80 ? -3.447 1.462 15.619 1.00 89.62 80 MET A C 1
ATOM 647 O O . MET A 1 80 ? -4.089 1.988 16.520 1.00 89.62 80 MET A O 1
ATOM 651 N N . LYS A 1 81 ? -2.996 2.153 14.560 1.00 90.00 81 LYS A N 1
ATOM 652 C CA . LYS A 1 81 ? -3.222 3.600 14.378 1.00 90.00 81 LYS A CA 1
ATOM 653 C C . LYS A 1 81 ? -4.655 3.938 13.954 1.00 90.00 81 LYS A C 1
ATOM 655 O O . LYS A 1 81 ? -5.256 4.851 14.504 1.00 90.00 81 LYS A O 1
ATOM 660 N N . TYR A 1 82 ? -5.194 3.201 12.986 1.00 88.12 82 TYR A N 1
ATOM 661 C CA . TYR A 1 82 ? -6.455 3.521 12.302 1.00 88.12 82 TYR A CA 1
ATOM 662 C C . TYR A 1 82 ? -7.609 2.573 12.657 1.00 88.12 82 TYR A C 1
ATOM 664 O O . TYR A 1 82 ? -8.754 2.799 12.268 1.00 88.12 82 TYR A O 1
ATOM 672 N N . GLY A 1 83 ? -7.325 1.513 13.416 1.00 84.81 83 GLY A N 1
ATOM 673 C CA . GLY A 1 83 ? -8.284 0.487 13.816 1.00 84.81 83 GLY A CA 1
ATOM 674 C C . GLY A 1 83 ? -8.262 -0.765 12.929 1.00 84.81 83 GLY A C 1
ATOM 675 O O . GLY A 1 83 ? -7.689 -0.811 11.841 1.00 84.81 83 GLY A O 1
ATOM 676 N N . PHE A 1 84 ? -8.937 -1.821 13.389 1.00 82.25 84 PHE A N 1
ATOM 677 C CA . PHE A 1 84 ? -8.923 -3.157 12.769 1.00 82.25 84 PHE A CA 1
ATOM 678 C C . PHE A 1 84 ? -9.634 -3.272 11.406 1.00 82.25 84 PHE A C 1
A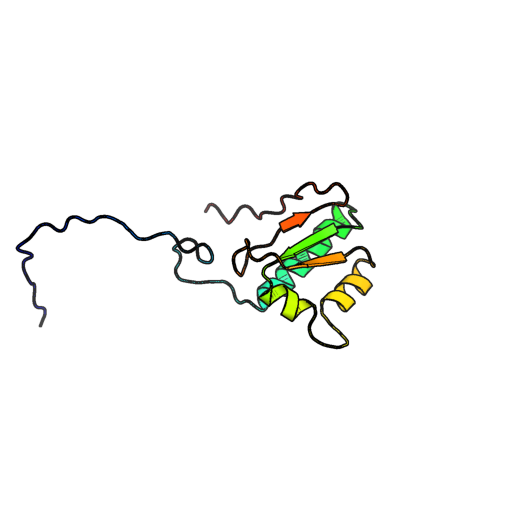TOM 680 O O . PHE A 1 84 ? -9.716 -4.365 10.848 1.00 82.25 84 PHE A O 1
ATOM 687 N N . GLY A 1 85 ? -10.167 -2.180 10.857 1.00 84.50 85 GLY A N 1
ATOM 688 C CA . GLY A 1 85 ? -10.910 -2.203 9.597 1.00 84.50 85 GLY A CA 1
ATOM 689 C C . GLY A 1 85 ? -10.054 -2.159 8.330 1.00 84.50 85 GLY A C 1
ATOM 690 O O . GLY A 1 85 ? -10.621 -2.211 7.242 1.00 84.50 85 GLY A O 1
ATOM 691 N N . VAL A 1 86 ? -8.722 -2.102 8.451 1.00 89.69 86 VAL A N 1
ATOM 692 C CA . VAL A 1 86 ? -7.789 -2.118 7.314 1.00 89.69 86 VAL A CA 1
ATOM 693 C C . VAL A 1 86 ? -7.609 -3.544 6.783 1.00 89.69 86 VAL A C 1
ATOM 695 O O . VAL A 1 86 ? -7.025 -4.404 7.456 1.00 89.69 86 VAL A O 1
ATOM 698 N N . LYS A 1 87 ? -8.069 -3.800 5.553 1.00 90.12 87 LYS A N 1
ATOM 699 C CA . LYS A 1 87 ? -7.803 -5.045 4.814 1.00 90.12 87 LYS A CA 1
ATOM 700 C C . LYS A 1 87 ? -6.891 -4.764 3.624 1.00 90.12 87 LYS A C 1
ATOM 702 O O . LYS A 1 87 ? -7.176 -3.867 2.847 1.00 90.12 87 LYS A O 1
ATOM 707 N N . ILE A 1 88 ? -5.819 -5.540 3.464 1.00 91.50 88 ILE A N 1
ATOM 708 C CA . ILE A 1 88 ? -4.931 -5.467 2.293 1.00 91.50 88 ILE A CA 1
ATOM 709 C C . ILE A 1 88 ? -5.191 -6.687 1.417 1.00 91.50 88 ILE A C 1
ATOM 711 O O . ILE A 1 88 ? -5.086 -7.815 1.904 1.00 91.50 88 ILE A O 1
ATOM 715 N N . ILE A 1 89 ? -5.528 -6.455 0.151 1.00 92.19 89 ILE A N 1
ATOM 716 C CA . ILE A 1 89 ? -5.859 -7.488 -0.830 1.00 92.19 89 ILE A CA 1
ATOM 717 C C . ILE A 1 89 ? -4.853 -7.402 -1.989 1.00 92.19 89 ILE A C 1
ATOM 719 O O . ILE A 1 89 ? -4.741 -6.354 -2.628 1.00 92.19 89 ILE A O 1
ATOM 723 N N . PRO A 1 90 ? -4.093 -8.476 -2.271 1.00 92.25 90 PRO A N 1
ATOM 724 C CA . PRO A 1 90 ? -3.205 -8.505 -3.424 1.00 92.25 90 PRO A CA 1
ATOM 725 C C . PRO A 1 90 ? -4.027 -8.590 -4.717 1.00 92.25 90 PRO A C 1
ATOM 727 O O . PRO A 1 90 ? -4.872 -9.471 -4.862 1.00 92.25 90 PRO A O 1
ATOM 730 N N . ASN A 1 91 ? -3.763 -7.700 -5.670 1.00 91.94 91 ASN A N 1
ATOM 731 C CA . ASN A 1 91 ? -4.406 -7.682 -6.980 1.00 91.94 91 ASN A CA 1
ATOM 732 C C . ASN A 1 91 ? -3.350 -7.613 -8.092 1.00 91.94 91 ASN A C 1
ATOM 734 O O . ASN A 1 91 ? -2.637 -6.621 -8.222 1.00 91.94 91 ASN A O 1
ATOM 738 N N . GLN A 1 92 ? -3.263 -8.670 -8.901 1.00 87.75 92 GLN A N 1
ATOM 739 C CA . GLN A 1 92 ? -2.296 -8.795 -10.001 1.00 87.75 92 GLN A CA 1
ATOM 740 C C . GLN A 1 92 ? -2.606 -7.888 -11.197 1.00 87.75 92 GLN A C 1
ATOM 742 O O . GLN A 1 92 ? -1.723 -7.632 -12.005 1.00 87.75 92 GLN A O 1
ATOM 747 N N . LYS A 1 93 ? -3.843 -7.390 -11.315 1.00 87.50 93 LYS A N 1
ATOM 748 C CA . LYS A 1 93 ? -4.242 -6.493 -12.408 1.00 87.50 93 LYS A CA 1
ATOM 749 C C . LYS A 1 93 ? -3.608 -5.098 -12.286 1.00 87.50 93 LYS A C 1
ATOM 751 O O . LYS A 1 93 ? -3.558 -4.364 -13.266 1.00 87.50 93 LYS A O 1
ATOM 756 N N . LEU A 1 94 ? -3.169 -4.715 -11.087 1.00 86.44 94 LEU A N 1
ATOM 757 C CA . LEU A 1 94 ? -2.621 -3.387 -10.811 1.00 86.44 94 LEU A CA 1
ATOM 758 C C . LEU A 1 94 ? -1.134 -3.322 -11.156 1.00 86.44 94 LEU A C 1
ATOM 760 O O . LEU A 1 94 ? -0.386 -4.249 -10.861 1.00 86.44 94 LEU A O 1
ATOM 764 N N . ALA A 1 95 ? -0.686 -2.198 -11.715 1.00 85.75 95 ALA A N 1
ATOM 765 C CA . ALA A 1 95 ? 0.743 -1.946 -11.870 1.00 85.75 95 ALA A CA 1
ATOM 766 C C . ALA A 1 95 ? 1.425 -1.727 -10.506 1.00 85.75 95 ALA A C 1
ATOM 768 O O . ALA A 1 95 ? 0.786 -1.530 -9.473 1.00 85.75 95 ALA A O 1
ATOM 769 N N . PHE A 1 96 ? 2.756 -1.729 -10.506 1.00 83.19 96 PHE A N 1
ATOM 770 C CA . PHE A 1 96 ? 3.569 -1.773 -9.289 1.00 83.19 96 PHE A CA 1
ATOM 771 C C . PHE A 1 96 ? 3.290 -0.640 -8.278 1.00 83.19 96 PHE A C 1
ATOM 773 O O . PHE A 1 96 ? 3.258 -0.895 -7.077 1.00 83.19 96 PHE A O 1
ATOM 780 N N . LEU A 1 97 ? 3.066 0.591 -8.757 1.00 84.31 97 LEU A N 1
ATOM 781 C CA . LEU A 1 97 ? 2.748 1.770 -7.928 1.00 84.31 97 LEU A CA 1
ATOM 782 C C . LEU A 1 97 ? 1.256 2.135 -7.949 1.00 84.31 97 LEU A C 1
ATOM 784 O O . LEU A 1 97 ? 0.876 3.228 -7.533 1.00 84.31 97 LEU A O 1
ATOM 788 N N . GLN A 1 98 ? 0.403 1.257 -8.472 1.00 85.19 98 GLN A N 1
ATOM 789 C CA . GLN A 1 98 ? -1.035 1.485 -8.493 1.00 85.19 98 GLN A CA 1
ATOM 790 C C . GLN A 1 98 ? -1.681 0.895 -7.241 1.00 85.19 98 GLN A C 1
ATOM 792 O O . GLN A 1 98 ? -1.306 -0.173 -6.750 1.00 85.19 98 GLN A O 1
ATOM 797 N N . TYR A 1 99 ? -2.677 1.608 -6.732 1.00 89.25 99 TYR A N 1
ATOM 798 C CA . TYR A 1 99 ? -3.486 1.190 -5.601 1.00 89.25 99 TYR A CA 1
ATOM 799 C C . TYR A 1 99 ? -4.935 1.610 -5.837 1.00 89.25 99 TYR A C 1
ATOM 801 O O . TYR A 1 99 ? -5.203 2.592 -6.530 1.00 89.25 99 TYR A O 1
ATOM 809 N N . VAL A 1 100 ? -5.862 0.870 -5.240 1.00 89.44 100 VAL A N 1
ATOM 810 C CA . VAL A 1 100 ? -7.292 1.186 -5.257 1.00 89.44 100 VAL A CA 1
ATOM 811 C C . VAL A 1 100 ? -7.857 0.944 -3.867 1.00 89.44 100 VAL A C 1
ATOM 813 O O . VAL A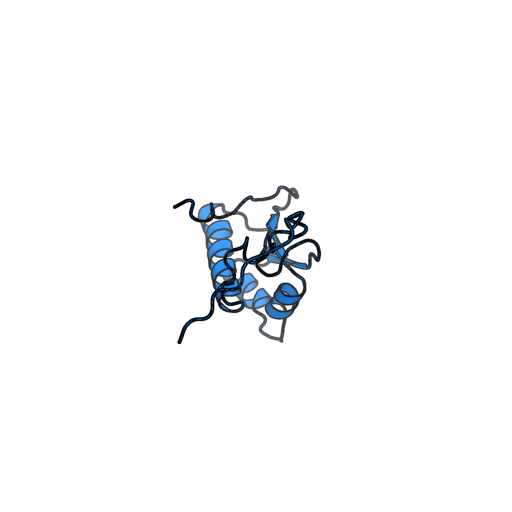 1 100 ? -7.520 -0.050 -3.221 1.00 89.44 100 VAL A O 1
ATOM 816 N N . PHE A 1 101 ? -8.708 1.850 -3.400 1.00 90.38 101 PHE A N 1
ATOM 817 C CA . PHE A 1 101 ? -9.433 1.696 -2.147 1.00 90.38 101 PHE A CA 1
ATOM 818 C C . PHE A 1 101 ? -10.883 1.324 -2.441 1.00 90.38 101 PHE A C 1
ATOM 820 O O . PHE A 1 101 ? -11.533 1.962 -3.261 1.00 90.38 101 PHE A O 1
ATOM 827 N N . TYR A 1 102 ? -11.388 0.310 -1.748 1.00 89.69 102 TYR A N 1
ATOM 828 C CA . TYR A 1 102 ? -12.793 -0.078 -1.784 1.00 89.69 102 TYR A CA 1
ATOM 829 C C . TYR A 1 102 ? -13.426 0.124 -0.413 1.00 89.69 102 TYR A C 1
ATOM 831 O O . TYR A 1 102 ? -12.843 -0.272 0.604 1.00 89.69 102 TYR A O 1
ATOM 839 N N . ASP A 1 103 ? -14.634 0.676 -0.380 1.00 87.06 103 ASP A N 1
ATOM 840 C CA . ASP A 1 103 ? -15.443 0.693 0.838 1.00 87.06 103 ASP A CA 1
ATOM 841 C C . ASP A 1 103 ? -16.067 -0.692 1.104 1.00 87.06 103 ASP A C 1
ATOM 843 O O . ASP A 1 103 ? -16.011 -1.635 0.310 1.00 87.06 103 ASP A O 1
ATOM 847 N N . THR A 1 104 ? -16.717 -0.811 2.250 1.00 82.19 104 THR A N 1
ATOM 848 C CA . THR A 1 104 ? -17.554 -1.918 2.697 1.00 82.19 104 THR A CA 1
ATOM 849 C C . THR A 1 104 ? -18.652 -2.276 1.687 1.00 82.19 104 THR A C 1
ATOM 851 O O . THR A 1 104 ? -19.009 -3.448 1.584 1.00 82.19 104 THR A O 1
ATOM 854 N N . GLN A 1 105 ? -19.149 -1.296 0.921 1.00 80.62 105 GLN A N 1
ATOM 855 C CA . GLN A 1 105 ? -20.139 -1.484 -0.151 1.00 80.62 105 GLN A CA 1
ATOM 856 C C . GLN A 1 105 ? -19.517 -1.928 -1.490 1.00 80.62 105 GLN A C 1
ATOM 858 O O . GLN A 1 105 ? -20.231 -2.079 -2.475 1.00 80.62 105 GLN A O 1
ATOM 863 N N . ARG A 1 106 ? -18.197 -2.184 -1.534 1.00 77.62 106 ARG A N 1
ATOM 864 C CA . ARG A 1 106 ? -17.414 -2.478 -2.754 1.00 77.62 106 ARG A CA 1
ATOM 865 C C . ARG A 1 106 ? -17.398 -1.347 -3.784 1.00 77.62 106 ARG A C 1
ATOM 867 O O . ARG A 1 106 ? -17.014 -1.575 -4.927 1.00 77.62 106 ARG A O 1
ATOM 874 N N . GLU A 1 107 ? -17.760 -0.142 -3.375 1.00 83.12 107 GLU A N 1
ATOM 875 C CA . GLU A 1 107 ? -17.595 1.052 -4.193 1.00 83.12 107 GLU A CA 1
ATOM 876 C C . GLU A 1 107 ? -16.127 1.485 -4.168 1.00 83.12 107 GLU A C 1
ATOM 878 O O . GLU A 1 107 ? -15.476 1.461 -3.116 1.00 83.12 107 GLU A O 1
ATOM 883 N N . GLU A 1 108 ? -15.599 1.830 -5.341 1.00 81.69 108 GLU A N 1
ATOM 884 C CA . GLU A 1 108 ? -14.252 2.372 -5.484 1.00 81.69 108 GLU A CA 1
ATOM 885 C C . GLU A 1 108 ? -14.226 3.785 -4.907 1.00 81.69 108 GLU A C 1
ATOM 887 O O . GLU A 1 108 ? -14.875 4.698 -5.416 1.00 81.69 108 GLU A O 1
ATOM 892 N N . ILE A 1 109 ? -13.456 3.969 -3.837 1.00 80.44 109 ILE A N 1
ATOM 893 C CA . ILE A 1 109 ? -13.154 5.293 -3.309 1.00 80.44 109 ILE A CA 1
ATOM 894 C C . ILE A 1 109 ? -12.014 5.819 -4.170 1.00 80.44 109 ILE A C 1
ATOM 896 O O . ILE A 1 109 ? -10.840 5.495 -3.951 1.00 80.44 109 ILE A O 1
ATOM 900 N N . ASP A 1 110 ? -12.378 6.583 -5.195 1.00 70.12 110 ASP A N 1
ATOM 901 C CA . ASP A 1 110 ? -11.416 7.160 -6.120 1.00 70.12 110 ASP A CA 1
ATOM 902 C C . ASP A 1 110 ? -10.622 8.267 -5.404 1.00 70.12 110 ASP A C 1
ATOM 904 O O . ASP A 1 110 ? -10.999 9.432 -5.349 1.00 70.12 110 ASP A O 1
ATOM 908 N N . MET A 1 111 ? -9.525 7.856 -4.765 1.00 67.38 111 MET A N 1
ATOM 909 C CA . MET A 1 111 ? -8.476 8.733 -4.247 1.00 67.38 111 MET A CA 1
ATOM 910 C C . MET A 1 111 ? -7.316 8.799 -5.239 1.00 67.38 111 MET A C 1
ATOM 912 O O . MET A 1 111 ? -6.147 8.802 -4.824 1.00 67.38 111 MET A O 1
ATOM 916 N N . LYS A 1 112 ? -7.596 8.767 -6.551 1.00 57.06 112 LYS A N 1
ATOM 917 C CA . LYS A 1 112 ? -6.591 9.183 -7.524 1.00 57.06 112 LYS A CA 1
ATOM 918 C C . LYS A 1 112 ? -6.260 10.626 -7.181 1.00 57.06 112 LYS A C 1
ATOM 920 O O . LYS A 1 112 ? -7.098 11.515 -7.281 1.00 57.06 112 LYS A O 1
ATOM 925 N N . GLU A 1 113 ? -5.026 10.844 -6.742 1.00 51.09 113 GLU A N 1
ATOM 926 C CA . GLU A 1 113 ? -4.425 12.148 -6.961 1.00 51.09 113 GLU A CA 1
ATOM 927 C C . GLU A 1 113 ? -4.576 12.395 -8.462 1.00 51.09 113 GLU A C 1
ATOM 929 O O . GLU A 1 113 ? -4.121 11.575 -9.266 1.00 51.09 113 GLU A O 1
ATOM 934 N N . GLU A 1 114 ? -5.271 13.471 -8.832 1.00 40.50 114 GLU A N 1
ATOM 935 C CA . GLU A 1 114 ? -5.040 14.129 -10.108 1.00 40.50 114 GLU A CA 1
AT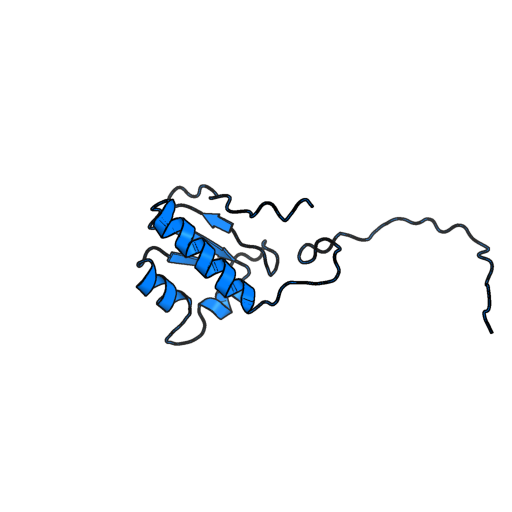OM 936 C C . GLU A 1 114 ? -3.523 14.238 -10.219 1.00 40.50 114 GLU A C 1
ATOM 938 O O . GLU A 1 114 ? -2.890 15.010 -9.498 1.00 40.50 114 GLU A O 1
ATOM 943 N N . ILE A 1 115 ? -2.912 13.354 -11.008 1.00 44.09 115 ILE A N 1
ATOM 944 C CA . ILE A 1 115 ? -1.499 13.439 -11.327 1.00 44.09 115 ILE A CA 1
ATOM 945 C C . ILE A 1 115 ? -1.374 14.782 -12.019 1.00 44.09 115 ILE A C 1
ATOM 947 O O . ILE A 1 115 ? -1.738 14.883 -13.184 1.00 44.09 115 ILE A O 1
ATOM 951 N N . GLU A 1 116 ? -0.952 15.786 -11.252 1.00 43.53 116 GLU A N 1
ATOM 952 C CA . GLU A 1 116 ? -0.182 16.951 -11.660 1.00 43.53 116 GLU A CA 1
ATOM 953 C C . GLU A 1 116 ? -0.292 17.198 -13.170 1.00 43.53 116 GLU A C 1
ATOM 955 O O . GLU A 1 116 ? 0.631 16.906 -13.932 1.00 43.53 116 GLU A O 1
ATOM 960 N N . ILE A 1 117 ? -1.453 17.692 -13.620 1.00 37.78 117 ILE A N 1
ATOM 961 C CA . ILE A 1 117 ? -1.566 18.323 -14.934 1.00 37.78 117 ILE A CA 1
ATOM 962 C C . ILE A 1 117 ? -1.011 19.732 -14.744 1.00 37.78 117 ILE A C 1
ATOM 964 O O . ILE A 1 117 ? -1.749 20.699 -14.556 1.00 37.78 117 ILE A O 1
ATOM 968 N N . LYS A 1 118 ? 0.316 19.823 -14.705 1.00 31.83 118 LYS A N 1
ATOM 969 C CA . LYS A 1 118 ? 1.069 21.029 -15.033 1.00 31.83 118 LYS A CA 1
ATOM 970 C C . LYS A 1 118 ? 2.484 20.669 -15.450 1.00 31.83 118 LYS A C 1
ATOM 972 O O . LYS A 1 118 ? 3.100 19.814 -14.777 1.00 31.83 118 LYS A O 1
#

Sequence (118 aa):
MQITRQRVRPAMDVDTTETCPTCFGKGKIKSSILFTDTLENKIDYLVNKLKVKKFSLHVHPYVAAYINQGIMSLKRKWQMKYGFGVKIIPNQKLAFLQYVFYDTQREEIDMKEEIEIK

InterPro domains:
  IPR004659 Ribonuclease E/G [PTHR30001] (1-108)

Foldseek 3Di:
DDDDDDDPDDDPPPPPDDQDQQCRVVPDHDDLVVLLVVVLVVLCCCCVPVVQLAKEKEAAVVNVCQQVPDPCGVLVVSCVVRNPRYHYDHDNVDPHSDMWMAGPVRDTPPPPDPPDPD